Protein AF-A0A485P1A1-F1 (afdb_monomer_lite)

Secondary structure (DSSP, 8-state):
-EEE--TTHHHHHTTTHHHHHHHHHGGGEEPPPTT-SEEE---TTS--S-HHHHHHHHHTHHHHHHHHHHHHHHHHHHTT--SPPPP------

Radius of gyration: 15.0 Å; chains: 1; bounding box: 30×33×44 Å

Foldseek 3Di:
DDFAAAPQLVLLVVLVLVVLCCVLQPPQWDDHDPPTDTGGDDDPVDDDPDCVSVVVSSVCVVVSSNCSNVVSVVVCVVVVPPDDDDRDTCRDD

Organism: Lynx pardinus (NCBI:txid191816)

Structure (mmCIF, N/CA/C/O ba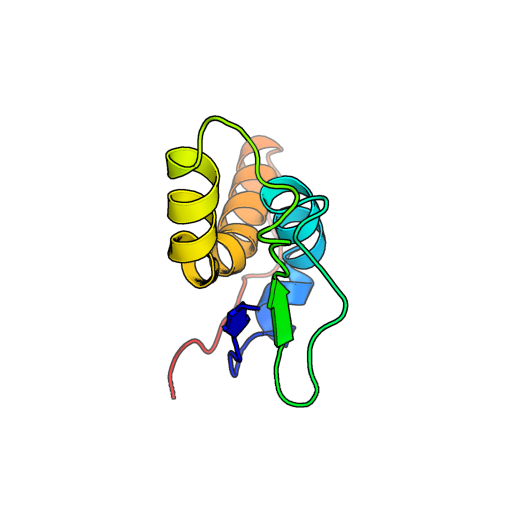ckbone):
data_AF-A0A485P1A1-F1
#
_entry.id   AF-A0A485P1A1-F1
#
loop_
_atom_site.group_PDB
_atom_site.id
_atom_site.type_symbol
_atom_site.label_atom_id
_atom_site.label_alt_id
_atom_site.label_comp_id
_atom_site.label_asym_id
_atom_site.label_entity_id
_atom_site.label_seq_id
_atom_site.pdbx_PDB_ins_code
_atom_site.Cartn_x
_atom_site.Cartn_y
_atom_site.Cartn_z
_atom_site.occupancy
_atom_site.B_iso_or_equiv
_atom_site.auth_seq_id
_atom_site.auth_comp_id
_atom_site.auth_asym_id
_atom_site.auth_atom_id
_atom_site.pdbx_PDB_model_num
ATOM 1 N N . MET A 1 1 ? 7.025 -6.408 -13.802 1.00 93.62 1 MET A N 1
ATOM 2 C CA . MET A 1 1 ? 5.892 -6.143 -12.884 1.00 93.62 1 MET A CA 1
ATOM 3 C C . MET A 1 1 ? 6.109 -6.931 -11.608 1.00 93.62 1 MET A C 1
ATOM 5 O O . MET A 1 1 ? 6.558 -8.067 -11.689 1.00 93.62 1 MET A O 1
ATOM 9 N N . VAL A 1 2 ? 5.798 -6.329 -10.464 1.00 96.31 2 VAL A N 1
ATOM 10 C CA . VAL A 1 2 ? 5.884 -6.951 -9.137 1.00 96.31 2 VAL A CA 1
ATOM 11 C C . VAL A 1 2 ? 4.504 -6.868 -8.494 1.00 96.31 2 VAL A C 1
ATOM 13 O O . VAL A 1 2 ? 3.944 -5.780 -8.411 1.00 96.31 2 VAL A O 1
ATOM 16 N N . SER A 1 3 ? 3.943 -7.991 -8.051 1.00 96.69 3 SER A N 1
ATOM 17 C CA . SER A 1 3 ? 2.608 -8.035 -7.440 1.00 96.69 3 SER A CA 1
ATOM 18 C C . SER A 1 3 ? 2.648 -8.806 -6.125 1.00 96.69 3 SER A C 1
ATOM 20 O O . SER A 1 3 ? 3.330 -9.826 -6.031 1.00 96.69 3 SER A O 1
ATOM 22 N N . ILE A 1 4 ? 1.899 -8.344 -5.120 1.00 95.69 4 ILE A N 1
ATOM 23 C CA . ILE A 1 4 ? 1.792 -9.003 -3.809 1.00 95.69 4 ILE A CA 1
ATOM 24 C C . ILE A 1 4 ? 0.334 -9.284 -3.457 1.00 95.69 4 ILE A C 1
ATOM 26 O O . ILE A 1 4 ? -0.568 -8.513 -3.799 1.00 95.69 4 ILE A O 1
ATOM 30 N N . SER A 1 5 ? 0.114 -10.411 -2.786 1.00 95.44 5 SER A N 1
ATOM 31 C CA . SER A 1 5 ? -1.166 -10.775 -2.193 1.00 95.44 5 SER A CA 1
ATOM 32 C C . SER A 1 5 ? -0.982 -10.972 -0.690 1.00 95.44 5 SER A C 1
ATOM 34 O O . SER A 1 5 ? -0.039 -11.640 -0.264 1.00 95.44 5 SER A O 1
ATOM 36 N N . LEU A 1 6 ? -1.850 -10.354 0.106 1.00 92.25 6 LEU A N 1
ATOM 37 C CA . LEU A 1 6 ? -1.845 -10.386 1.566 1.00 92.25 6 LEU A CA 1
ATOM 38 C C . LEU A 1 6 ? -3.267 -10.706 2.045 1.00 92.25 6 LEU A C 1
ATOM 40 O O . LEU A 1 6 ? -4.207 -9.995 1.697 1.00 92.25 6 LEU A O 1
ATOM 44 N N . LYS A 1 7 ? -3.434 -11.750 2.869 1.00 93.06 7 LYS A N 1
ATOM 45 C CA . LYS A 1 7 ? -4.755 -12.166 3.387 1.00 93.06 7 LYS A CA 1
ATOM 46 C C . LYS A 1 7 ? -5.485 -11.025 4.121 1.00 93.06 7 LYS A C 1
ATOM 48 O O . LYS A 1 7 ? -6.668 -10.803 3.902 1.00 93.06 7 LYS A O 1
ATOM 53 N N . PHE A 1 8 ? -4.745 -10.261 4.919 1.00 91.81 8 PHE A N 1
ATOM 54 C CA . PHE A 1 8 ? -5.209 -9.143 5.752 1.00 91.81 8 PHE A CA 1
ATOM 55 C C . PHE A 1 8 ? -5.156 -7.785 5.030 1.00 91.81 8 PHE A C 1
ATOM 57 O O . PHE A 1 8 ? -5.152 -6.734 5.666 1.00 91.81 8 PHE A O 1
ATOM 64 N N . TYR A 1 9 ? -5.093 -7.774 3.692 1.00 91.44 9 TYR A N 1
ATOM 65 C CA . TYR A 1 9 ? -5.008 -6.531 2.920 1.00 91.44 9 TYR A CA 1
ATOM 66 C C . TYR A 1 9 ? -6.129 -5.546 3.279 1.00 91.44 9 TYR A C 1
ATOM 68 O O . TYR A 1 9 ? -5.880 -4.398 3.625 1.00 91.44 9 TYR A O 1
ATOM 76 N N . LYS A 1 10 ? -7.377 -6.021 3.273 1.00 92.06 10 LYS A N 1
ATOM 77 C CA . LYS A 1 10 ? -8.548 -5.174 3.535 1.00 92.06 10 LYS A CA 1
ATOM 78 C C . LYS A 1 10 ? -8.528 -4.528 4.922 1.00 92.06 10 LYS A C 1
ATOM 80 O O . LYS A 1 10 ? -9.049 -3.433 5.075 1.00 92.06 10 LYS A O 1
ATOM 85 N N . GLU A 1 11 ? -7.919 -5.179 5.909 1.00 93.69 11 GLU A N 1
ATOM 86 C CA . GLU A 1 11 ? -7.824 -4.654 7.275 1.00 93.69 11 GLU A CA 1
ATOM 87 C C . GLU A 1 11 ? -6.871 -3.458 7.333 1.00 93.69 11 GLU A C 1
ATOM 89 O O . GLU A 1 11 ? -7.194 -2.432 7.922 1.00 93.69 11 GLU A O 1
ATOM 94 N N . LEU A 1 12 ? -5.731 -3.547 6.643 1.00 91.62 12 LEU A N 1
ATOM 95 C CA . LEU A 1 12 ? -4.770 -2.448 6.525 1.00 91.62 12 LEU A CA 1
ATOM 96 C C . LEU A 1 12 ? -5.298 -1.285 5.679 1.00 91.62 12 LEU A C 1
ATOM 98 O O . LEU A 1 12 ? -4.975 -0.129 5.956 1.00 91.62 12 LEU A O 1
ATOM 102 N N . GLN A 1 13 ? -6.138 -1.567 4.682 1.00 91.38 13 GLN A N 1
ATOM 103 C CA . GLN A 1 13 ? -6.752 -0.544 3.836 1.00 91.38 13 GLN A CA 1
ATOM 104 C C . GLN A 1 13 ? -7.576 0.472 4.651 1.00 91.38 13 GLN A C 1
ATOM 106 O O . GLN A 1 13 ? -7.516 1.667 4.375 1.00 91.38 13 GLN A O 1
ATOM 111 N N . ILE A 1 14 ? -8.255 0.026 5.717 1.00 90.44 14 ILE A N 1
ATOM 112 C CA . ILE A 1 14 ? -9.038 0.879 6.639 1.00 90.44 14 ILE A CA 1
ATOM 113 C C . ILE A 1 14 ? -8.149 1.921 7.353 1.00 90.44 14 ILE A C 1
ATOM 115 O O . ILE A 1 14 ? -8.606 2.996 7.763 1.00 90.44 14 ILE A O 1
ATOM 119 N N . PHE A 1 15 ? -6.852 1.635 7.476 1.00 91.56 15 PHE A N 1
ATOM 120 C CA . PHE A 1 15 ? -5.876 2.511 8.117 1.00 91.56 15 PHE A CA 1
ATOM 121 C C . PHE A 1 15 ? -5.101 3.400 7.135 1.00 91.56 15 PHE A C 1
ATOM 123 O O . PHE A 1 15 ? -4.071 3.951 7.501 1.00 91.56 15 PHE A O 1
ATOM 130 N N . GLY A 1 16 ? -5.599 3.585 5.910 1.00 90.81 16 GLY A N 1
ATOM 131 C CA . GLY A 1 16 ? -5.019 4.528 4.949 1.00 90.81 16 GLY A CA 1
ATOM 132 C C . GLY A 1 16 ? -3.829 3.968 4.163 1.00 90.81 16 GLY A C 1
ATOM 133 O O . GLY A 1 16 ? -2.896 4.685 3.793 1.00 90.81 16 GLY A O 1
ATOM 134 N N . ALA A 1 17 ? -3.807 2.647 3.957 1.00 92.12 17 ALA A N 1
ATOM 135 C CA . ALA A 1 17 ? -2.711 2.001 3.243 1.00 92.12 17 ALA A CA 1
ATOM 136 C C . ALA A 1 17 ? -2.626 2.421 1.771 1.00 92.12 17 ALA A C 1
ATOM 138 O O . ALA A 1 17 ? -1.524 2.546 1.240 1.00 92.12 17 ALA A O 1
ATOM 139 N N . ASP A 1 18 ? -3.758 2.681 1.119 1.00 91.69 18 ASP A N 1
ATOM 140 C CA . ASP A 1 18 ? -3.777 3.064 -0.293 1.00 91.69 18 ASP A CA 1
ATOM 141 C C . ASP A 1 18 ? -3.167 4.457 -0.510 1.00 91.69 18 ASP A C 1
ATOM 143 O O . ASP A 1 18 ? -2.419 4.659 -1.470 1.00 91.69 18 ASP A O 1
ATOM 147 N N . GLU A 1 19 ? -3.434 5.415 0.383 1.00 93.69 19 GLU A N 1
ATOM 148 C CA . GLU A 1 19 ? -2.827 6.749 0.355 1.00 93.69 19 GLU A CA 1
ATOM 149 C C . GLU A 1 19 ? -1.311 6.668 0.545 1.00 93.69 19 GLU A C 1
ATOM 151 O O . GLU A 1 19 ? -0.552 7.290 -0.205 1.00 93.69 19 GLU A O 1
ATOM 156 N N . LEU A 1 20 ? -0.859 5.851 1.500 1.00 94.75 20 LEU A N 1
ATOM 157 C CA . LEU A 1 20 ? 0.562 5.644 1.749 1.00 94.75 20 LEU A CA 1
ATOM 158 C C . LEU A 1 20 ? 1.256 5.001 0.544 1.00 94.75 20 LEU A C 1
ATOM 160 O O . LEU A 1 20 ? 2.317 5.468 0.128 1.00 94.75 20 LEU A O 1
ATOM 164 N N . LEU A 1 21 ? 0.658 3.971 -0.066 1.00 95.44 21 LEU A N 1
ATOM 165 C CA . LEU A 1 21 ? 1.209 3.345 -1.269 1.00 95.44 21 LEU A CA 1
ATOM 166 C C . LEU A 1 21 ? 1.310 4.337 -2.432 1.00 95.44 21 LEU A C 1
ATOM 168 O O . LEU A 1 21 ? 2.336 4.365 -3.113 1.00 95.44 21 LEU A O 1
ATOM 172 N N . LYS A 1 22 ? 0.284 5.168 -2.652 1.00 95.81 22 LYS A N 1
ATOM 173 C CA . LYS A 1 22 ? 0.317 6.217 -3.684 1.00 95.81 22 LYS A CA 1
ATOM 174 C C . LYS A 1 22 ? 1.451 7.208 -3.433 1.00 95.81 22 LYS A C 1
ATOM 176 O O . LYS A 1 22 ? 2.161 7.555 -4.371 1.00 95.81 22 LYS A O 1
ATOM 181 N N . ARG A 1 23 ? 1.663 7.615 -2.177 1.00 95.62 23 ARG A N 1
ATOM 182 C CA . ARG A 1 23 ? 2.745 8.530 -1.786 1.00 95.62 23 ARG A CA 1
ATOM 183 C C . ARG A 1 23 ? 4.136 7.924 -1.999 1.00 95.62 23 ARG A C 1
ATOM 185 O O . ARG A 1 23 ? 5.034 8.628 -2.441 1.00 95.62 23 ARG A O 1
ATOM 192 N N . VAL A 1 24 ? 4.317 6.640 -1.686 1.00 95.31 24 VAL A N 1
ATOM 193 C CA . VAL A 1 24 ? 5.625 5.964 -1.763 1.00 95.31 24 VAL A CA 1
ATOM 194 C C . VAL A 1 24 ? 5.988 5.546 -3.189 1.00 95.31 24 VAL A C 1
ATOM 196 O O . VAL A 1 24 ? 7.126 5.729 -3.610 1.00 95.31 24 VAL A O 1
ATOM 199 N N . TYR A 1 25 ? 5.045 4.958 -3.928 1.00 96.31 25 TYR A N 1
ATOM 200 C CA . TYR A 1 25 ? 5.323 4.346 -5.232 1.00 96.31 25 TYR A CA 1
ATOM 201 C C . TYR A 1 25 ? 4.922 5.222 -6.416 1.00 96.31 25 TYR A C 1
ATOM 203 O O . TYR A 1 25 ? 5.411 4.989 -7.520 1.00 96.31 25 TYR A O 1
ATOM 211 N N . GLY A 1 26 ? 4.062 6.223 -6.208 1.00 94.56 26 GLY A N 1
ATOM 212 C CA . GLY A 1 26 ? 3.695 7.205 -7.224 1.00 94.56 26 GLY A CA 1
ATOM 213 C C . GLY A 1 26 ? 3.287 6.563 -8.549 1.00 94.56 26 GLY A C 1
ATOM 214 O O . GLY A 1 26 ? 2.386 5.727 -8.599 1.00 94.56 26 GLY A O 1
ATOM 215 N N . SER A 1 27 ? 3.993 6.932 -9.618 1.00 94.69 27 SER A N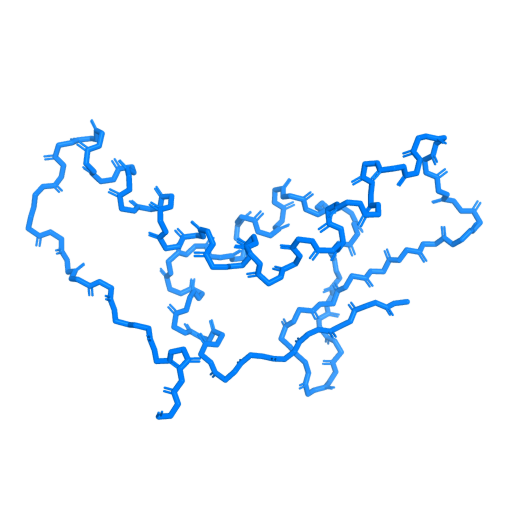 1
ATOM 216 C CA . SER A 1 27 ? 3.757 6.450 -10.984 1.00 94.69 27 SER A CA 1
ATOM 217 C C . SER A 1 27 ? 4.032 4.958 -11.191 1.00 94.69 27 SER A C 1
ATOM 219 O O . SER A 1 27 ? 3.558 4.391 -12.173 1.00 94.69 27 SER A O 1
ATOM 221 N N . PHE A 1 28 ? 4.771 4.303 -10.289 1.00 96.25 28 PHE A N 1
ATOM 222 C CA . PHE A 1 28 ? 5.010 2.863 -10.370 1.00 96.25 28 PHE A CA 1
ATOM 223 C C . PHE A 1 28 ? 3.804 2.049 -9.891 1.00 96.25 28 PHE A C 1
ATOM 225 O O . PHE A 1 28 ? 3.693 0.877 -10.248 1.00 96.25 28 PHE A O 1
ATOM 232 N N . LEU A 1 29 ? 2.906 2.634 -9.090 1.00 97.25 29 LEU A N 1
ATOM 233 C CA . LEU A 1 29 ? 1.700 1.965 -8.610 1.00 97.25 29 LEU A CA 1
ATOM 234 C C . LEU A 1 29 ? 0.644 1.911 -9.717 1.00 97.25 29 LEU A C 1
ATOM 236 O O . LEU A 1 29 ? 0.234 2.937 -10.252 1.00 97.25 29 LEU A O 1
ATOM 240 N N . VAL A 1 30 ? 0.168 0.708 -10.034 1.00 97.31 30 VAL A N 1
ATOM 241 C CA . VAL A 1 30 ? -0.852 0.482 -11.069 1.00 97.31 30 VAL A CA 1
ATOM 242 C C . VAL A 1 30 ? -2.031 -0.309 -10.518 1.00 97.31 30 VAL A C 1
ATOM 244 O O . VAL A 1 30 ? -1.976 -0.850 -9.410 1.00 97.31 30 VAL A O 1
ATOM 247 N N . ASN A 1 31 ? -3.096 -0.417 -11.317 1.00 96.25 31 ASN A N 1
ATOM 248 C CA . ASN A 1 31 ? -4.225 -1.278 -10.985 1.00 96.25 31 ASN A CA 1
ATOM 249 C C . ASN A 1 31 ? -3.741 -2.707 -10.674 1.00 96.25 31 ASN A C 1
ATOM 251 O O . ASN A 1 31 ? -2.949 -3.265 -11.446 1.00 96.25 31 ASN A O 1
ATOM 255 N N . PRO A 1 32 ? -4.197 -3.312 -9.562 1.00 95.19 32 PRO A N 1
ATOM 256 C CA . PRO A 1 32 ? -3.756 -4.640 -9.171 1.00 95.19 32 PRO A CA 1
ATOM 257 C C . PRO A 1 32 ? -4.062 -5.685 -10.242 1.00 95.19 32 PRO A C 1
ATOM 259 O O . PRO A 1 32 ? -5.155 -5.729 -10.810 1.00 95.19 32 PRO A O 1
ATOM 262 N N . LYS A 1 33 ? -3.104 -6.583 -10.484 1.00 93.06 33 LYS A N 1
ATOM 263 C CA . LYS A 1 33 ? -3.345 -7.782 -11.288 1.00 93.06 33 LYS A CA 1
ATOM 264 C C . LYS A 1 33 ? -4.393 -8.665 -10.601 1.00 93.06 33 LYS A C 1
ATOM 266 O O . LYS A 1 33 ? -4.411 -8.774 -9.377 1.00 93.06 33 LYS A O 1
ATOM 271 N N . SER A 1 34 ? -5.219 -9.358 -11.389 1.00 93.56 34 SER A N 1
ATOM 272 C CA . SER A 1 34 ? -6.191 -10.330 -10.868 1.00 93.56 34 SER A CA 1
ATOM 273 C C . SER A 1 34 ? -5.546 -11.286 -9.855 1.00 93.56 34 SER A C 1
ATOM 275 O O . SER A 1 34 ? -4.484 -11.848 -10.133 1.00 93.56 34 SER A O 1
ATOM 277 N N . ARG A 1 35 ? -6.211 -11.474 -8.705 1.00 92.69 35 ARG A N 1
ATOM 278 C CA . ARG A 1 35 ? -5.776 -12.270 -7.536 1.00 92.69 35 ARG A CA 1
ATOM 279 C C . ARG A 1 35 ? -4.663 -11.660 -6.671 1.00 92.69 35 ARG A C 1
ATOM 281 O O . ARG A 1 35 ? -4.294 -12.262 -5.667 1.00 92.69 35 ARG A O 1
ATOM 288 N N . TYR A 1 36 ? -4.174 -10.467 -6.996 1.00 96.50 36 TYR A N 1
ATOM 289 C CA . TYR A 1 36 ? -3.235 -9.709 -6.166 1.00 96.50 36 TYR A CA 1
ATOM 290 C C . TYR A 1 36 ? -3.907 -8.464 -5.595 1.00 96.50 36 TYR A C 1
ATOM 292 O O . TYR A 1 36 ? -4.936 -8.016 -6.097 1.00 96.50 36 TYR A O 1
ATOM 300 N N . ASN A 1 37 ? -3.324 -7.907 -4.537 1.00 94.94 37 ASN A N 1
ATOM 301 C CA . ASN A 1 37 ? -3.869 -6.719 -3.891 1.00 94.94 37 ASN A CA 1
ATOM 302 C C . ASN A 1 37 ? -3.148 -5.435 -4.308 1.00 94.94 37 ASN A C 1
A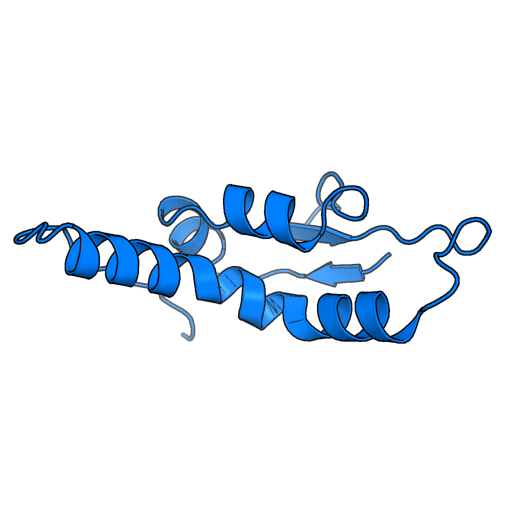TOM 304 O O . ASN A 1 37 ? -3.785 -4.400 -4.440 1.00 94.94 37 ASN A O 1
ATOM 308 N N . VAL A 1 38 ? -1.838 -5.509 -4.562 1.00 96.06 38 VAL A N 1
ATOM 309 C CA . VAL A 1 38 ? -1.014 -4.376 -5.017 1.00 96.06 38 VAL A CA 1
ATOM 310 C C . VAL A 1 38 ? -0.174 -4.825 -6.200 1.00 96.06 38 VAL A C 1
ATOM 312 O O . VAL A 1 38 ? 0.270 -5.977 -6.256 1.00 96.06 38 VAL A O 1
ATOM 315 N N . SER A 1 39 ? 0.040 -3.939 -7.169 1.00 97.19 39 SER A N 1
ATOM 316 C CA . SER A 1 39 ? 0.931 -4.190 -8.302 1.00 97.19 39 SER A CA 1
ATOM 317 C C . SER A 1 39 ? 1.758 -2.953 -8.633 1.00 97.19 39 SER A C 1
ATOM 319 O O . SER A 1 39 ? 1.227 -1.850 -8.720 1.00 97.19 39 SER A O 1
ATOM 321 N N . LEU A 1 40 ? 3.059 -3.168 -8.825 1.00 97.31 40 LEU A N 1
ATOM 322 C CA . LEU A 1 40 ? 4.015 -2.176 -9.297 1.00 97.31 40 LEU A CA 1
ATOM 323 C C . LEU A 1 40 ? 4.473 -2.511 -10.719 1.00 97.31 40 LEU A C 1
ATOM 325 O O . LEU A 1 40 ? 4.827 -3.662 -11.025 1.00 97.31 40 LEU A O 1
ATOM 329 N N . LEU A 1 41 ? 4.508 -1.504 -11.586 1.00 96.94 41 LEU A N 1
ATOM 330 C CA . LEU A 1 41 ? 4.982 -1.609 -12.959 1.00 96.94 41 LEU A CA 1
ATOM 331 C C . LEU A 1 41 ? 6.212 -0.722 -13.164 1.00 96.94 41 LEU A C 1
ATOM 333 O O . LEU A 1 41 ? 6.165 0.483 -12.954 1.00 96.94 41 LEU A O 1
ATOM 337 N N . TYR A 1 42 ? 7.298 -1.339 -13.623 1.00 96.06 42 TYR A N 1
ATOM 338 C CA . TYR A 1 42 ? 8.541 -0.662 -13.981 1.00 96.06 42 TYR A CA 1
ATOM 339 C C . TYR A 1 42 ? 8.756 -0.820 -15.485 1.00 96.06 42 TYR A C 1
ATOM 341 O O . TYR A 1 42 ? 8.824 -1.953 -15.971 1.00 96.06 42 TYR A O 1
ATOM 349 N N . ASN A 1 43 ? 8.833 0.298 -16.210 1.00 95.31 43 ASN A N 1
ATOM 350 C CA . ASN A 1 43 ? 9.183 0.309 -17.628 1.00 95.31 43 ASN A CA 1
ATOM 351 C C . ASN A 1 43 ? 10.711 0.266 -17.766 1.00 95.31 43 ASN A C 1
ATOM 353 O O . ASN A 1 43 ? 11.380 1.215 -17.374 1.00 95.31 43 ASN A O 1
ATOM 357 N N . LEU A 1 44 ? 11.260 -0.816 -18.323 1.00 94.50 44 LEU A N 1
ATOM 358 C CA . LEU A 1 44 ? 12.711 -1.001 -18.456 1.00 94.50 44 LEU A CA 1
ATOM 359 C C . LEU A 1 44 ? 13.360 -0.039 -19.461 1.00 94.50 44 LEU A C 1
ATOM 361 O O . LEU A 1 44 ? 14.558 0.209 -19.366 1.00 94.50 44 LEU A O 1
ATOM 365 N N . GLU A 1 45 ? 12.575 0.515 -20.384 1.00 95.44 45 GLU A N 1
ATOM 366 C CA . GLU A 1 45 ? 13.023 1.513 -21.363 1.00 95.44 45 GLU A CA 1
ATOM 367 C C . GLU A 1 45 ? 13.018 2.935 -20.786 1.00 95.44 45 GLU A C 1
ATOM 369 O O . GLU A 1 45 ? 13.626 3.838 -21.351 1.00 95.44 45 GLU A O 1
ATOM 374 N N . ASN A 1 46 ? 12.338 3.143 -19.654 1.00 92.94 46 ASN A N 1
ATOM 375 C CA . ASN A 1 46 ? 12.181 4.445 -19.015 1.00 92.94 46 ASN A CA 1
ATOM 376 C C . ASN A 1 46 ? 12.339 4.314 -17.495 1.00 92.94 46 ASN A C 1
ATOM 378 O O . ASN A 1 46 ? 11.366 4.369 -16.736 1.00 92.94 46 ASN A O 1
ATOM 382 N N . LEU A 1 47 ? 13.579 4.087 -17.061 1.00 91.12 47 LEU A N 1
ATOM 383 C CA . LEU A 1 47 ? 13.955 4.036 -15.650 1.00 91.12 47 LEU A CA 1
ATOM 384 C C . LEU A 1 47 ? 14.685 5.321 -15.240 1.00 91.12 47 LEU A C 1
ATOM 386 O O . LEU A 1 47 ? 15.419 5.887 -16.051 1.00 91.12 47 LEU A O 1
ATOM 390 N N . PRO A 1 48 ? 14.549 5.754 -13.975 1.00 90.75 48 PRO A N 1
ATOM 391 C CA . PRO A 1 48 ? 15.389 6.812 -13.434 1.00 90.75 48 PRO A CA 1
ATOM 392 C C . PRO A 1 48 ? 16.868 6.400 -13.451 1.00 90.75 48 PRO A C 1
ATOM 394 O O . PRO A 1 48 ? 17.203 5.214 -13.377 1.00 90.75 48 PRO A O 1
ATOM 397 N N . GLU A 1 49 ? 17.751 7.396 -13.500 1.00 90.38 49 GLU A N 1
ATOM 398 C CA . GLU A 1 49 ? 19.204 7.196 -13.518 1.00 90.38 49 GLU A CA 1
ATOM 399 C C . GLU A 1 49 ? 19.692 6.469 -12.251 1.00 90.38 49 GLU A C 1
ATOM 401 O O . GLU A 1 49 ? 20.417 5.476 -12.331 1.00 90.38 49 GLU A O 1
ATOM 406 N N . SER A 1 50 ? 19.205 6.891 -11.076 1.00 90.19 50 SER A N 1
ATOM 407 C CA . SER A 1 50 ? 19.463 6.215 -9.799 1.00 90.19 50 SER A CA 1
ATOM 408 C C . SER A 1 50 ? 18.459 5.086 -9.548 1.00 90.19 50 SER A C 1
ATOM 410 O O . SER A 1 50 ? 17.337 5.301 -9.078 1.00 90.19 50 SER A O 1
ATOM 412 N N . LYS A 1 51 ? 18.883 3.853 -9.841 1.00 93.75 51 LYS A N 1
ATOM 413 C CA . LYS A 1 51 ? 18.057 2.642 -9.698 1.00 93.75 51 LYS A CA 1
ATOM 414 C C . LYS A 1 51 ? 17.966 2.130 -8.260 1.00 93.75 51 LYS A C 1
ATOM 416 O O . LYS A 1 51 ? 16.976 1.494 -7.908 1.00 93.75 51 LYS A O 1
ATOM 421 N N . ASP A 1 52 ? 18.956 2.425 -7.423 1.00 95.06 52 ASP A N 1
ATOM 422 C CA . ASP A 1 52 ? 19.028 1.894 -6.056 1.00 95.06 52 ASP A CA 1
ATOM 423 C C . ASP A 1 52 ? 17.801 2.283 -5.229 1.00 95.06 52 ASP A C 1
ATOM 425 O O . ASP A 1 52 ? 17.239 1.457 -4.511 1.00 95.06 52 ASP A O 1
ATOM 429 N N . SER A 1 53 ? 17.323 3.519 -5.402 1.00 91.88 53 SER A N 1
ATOM 430 C CA . SER A 1 53 ? 16.136 4.028 -4.713 1.00 91.88 53 SER A CA 1
ATOM 431 C C . SER A 1 53 ? 14.873 3.225 -5.050 1.00 91.88 53 SER A C 1
ATOM 433 O O . SER A 1 53 ? 14.158 2.783 -4.149 1.00 91.88 53 SER A O 1
ATOM 435 N N . ILE A 1 54 ? 14.611 2.978 -6.338 1.00 93.81 54 ILE A N 1
ATOM 436 C CA . ILE A 1 54 ? 13.414 2.255 -6.782 1.00 93.81 54 ILE A CA 1
ATOM 437 C C . ILE A 1 54 ? 13.486 0.766 -6.448 1.00 93.81 54 ILE A C 1
ATOM 439 O O . ILE A 1 54 ? 12.463 0.178 -6.104 1.00 93.81 54 ILE A O 1
ATOM 443 N N . VAL A 1 55 ? 14.681 0.167 -6.496 1.00 95.81 55 VAL A N 1
ATOM 444 C CA . VAL A 1 55 ? 14.907 -1.233 -6.110 1.00 95.81 55 VAL A CA 1
ATOM 445 C C . VAL A 1 55 ? 14.673 -1.403 -4.613 1.00 95.81 55 VAL A C 1
ATOM 447 O O . VAL A 1 55 ? 13.948 -2.311 -4.201 1.00 95.81 55 VAL A O 1
ATOM 450 N N . TYR A 1 56 ? 15.222 -0.497 -3.803 1.00 95.88 56 TYR A N 1
ATOM 451 C CA . TYR A 1 56 ? 15.015 -0.495 -2.362 1.00 95.88 56 TYR A CA 1
ATOM 452 C C . TYR A 1 56 ? 13.530 -0.347 -2.011 1.00 95.88 56 TYR A C 1
ATOM 454 O O . TYR A 1 56 ? 12.988 -1.167 -1.269 1.00 95.88 56 TYR A O 1
ATOM 462 N N . GLN A 1 57 ? 12.835 0.635 -2.598 1.00 94.81 57 GLN A N 1
ATOM 463 C CA . GLN A 1 57 ? 11.404 0.820 -2.345 1.00 94.81 57 GLN A CA 1
ATOM 464 C C . GLN A 1 57 ? 10.576 -0.388 -2.803 1.00 94.81 57 GLN A C 1
ATOM 466 O O . GLN A 1 57 ? 9.695 -0.825 -2.065 1.00 94.81 57 GLN A O 1
ATOM 471 N N . ALA A 1 58 ? 10.883 -0.992 -3.958 1.00 95.56 58 ALA A N 1
ATOM 472 C CA . ALA A 1 58 ? 10.209 -2.208 -4.419 1.00 95.56 58 ALA A CA 1
ATOM 473 C C . ALA A 1 58 ? 10.349 -3.368 -3.416 1.00 95.56 58 ALA A C 1
ATOM 475 O O . ALA A 1 58 ? 9.377 -4.078 -3.151 1.00 95.56 58 ALA A O 1
ATOM 476 N N . GLY A 1 59 ? 11.534 -3.541 -2.819 1.00 96.56 59 GLY A N 1
ATOM 477 C CA . GLY A 1 59 ? 11.779 -4.542 -1.774 1.00 96.56 59 GLY A CA 1
ATOM 478 C C . GLY A 1 59 ? 11.005 -4.276 -0.477 1.00 96.56 59 GLY A C 1
ATOM 479 O O . GLY A 1 59 ? 10.651 -5.207 0.247 1.00 96.56 59 GLY A O 1
ATOM 480 N N . MET A 1 60 ? 10.666 -3.014 -0.211 1.00 96.88 60 MET A N 1
ATOM 481 C CA . MET A 1 60 ? 9.944 -2.580 0.985 1.00 96.88 60 MET A CA 1
ATOM 482 C C . MET A 1 60 ? 8.415 -2.677 0.862 1.00 96.88 60 MET A C 1
ATOM 484 O O . MET A 1 60 ? 7.713 -2.305 1.801 1.00 96.88 60 MET A O 1
ATOM 488 N N . LEU A 1 61 ? 7.875 -3.234 -0.231 1.00 95.25 61 LEU A N 1
ATOM 489 C CA . LEU A 1 61 ? 6.433 -3.318 -0.515 1.00 95.25 61 LEU A CA 1
ATOM 490 C C . LEU A 1 61 ? 5.580 -3.779 0.671 1.00 95.25 61 LEU A C 1
ATOM 492 O O . LEU A 1 61 ? 4.660 -3.073 1.084 1.00 95.25 61 LEU A O 1
ATOM 496 N N . LYS A 1 62 ? 5.908 -4.937 1.256 1.00 94.56 62 LYS A N 1
ATOM 497 C CA . LYS A 1 62 ? 5.170 -5.474 2.406 1.00 94.56 62 LYS A CA 1
ATOM 498 C C . LYS A 1 62 ? 5.277 -4.550 3.621 1.00 94.56 62 LYS A C 1
ATOM 500 O O . LYS A 1 62 ? 4.261 -4.263 4.243 1.00 94.56 62 LYS A O 1
ATOM 505 N N . ARG A 1 63 ? 6.486 -4.077 3.953 1.00 96.56 63 ARG A N 1
ATOM 506 C CA . ARG A 1 63 ? 6.721 -3.175 5.094 1.00 96.56 63 ARG A CA 1
ATOM 507 C C . ARG A 1 63 ? 5.912 -1.898 4.937 1.00 96.56 63 ARG A C 1
ATOM 509 O O . ARG A 1 63 ? 5.216 -1.513 5.866 1.00 96.56 63 ARG A O 1
ATOM 516 N N . ASN A 1 64 ? 6.010 -1.253 3.77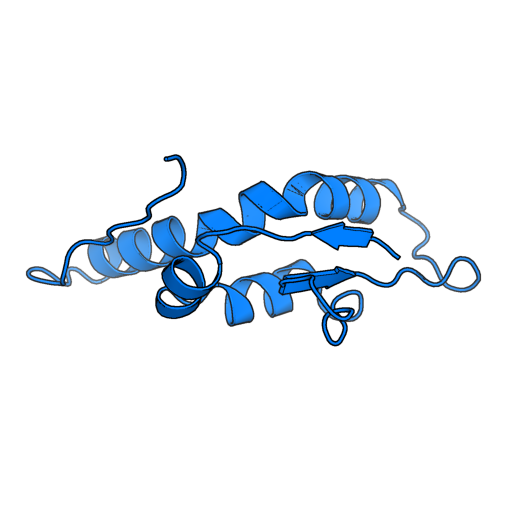9 1.00 95.19 64 ASN A N 1
ATOM 517 C CA . ASN A 1 64 ? 5.335 0.010 3.505 1.00 95.19 64 ASN A CA 1
ATOM 518 C C . ASN A 1 64 ? 3.818 -0.160 3.600 1.00 95.19 64 ASN A C 1
ATOM 520 O O . ASN A 1 64 ? 3.163 0.665 4.219 1.00 95.19 64 ASN A O 1
ATOM 524 N N . TYR A 1 65 ? 3.269 -1.276 3.118 1.00 92.06 65 TYR A N 1
ATOM 525 C CA . TYR A 1 65 ? 1.845 -1.546 3.285 1.00 92.06 65 TYR A CA 1
ATOM 526 C C . TYR A 1 65 ? 1.412 -1.685 4.757 1.00 92.06 65 TYR A C 1
ATOM 528 O O . TYR A 1 65 ? 0.368 -1.172 5.136 1.00 92.06 65 TYR A O 1
ATOM 536 N N . PHE A 1 66 ? 2.223 -2.326 5.604 1.00 93.94 66 PHE A N 1
ATOM 537 C CA . PHE A 1 66 ? 1.970 -2.396 7.052 1.00 93.94 66 PHE A CA 1
ATOM 538 C C . PHE A 1 6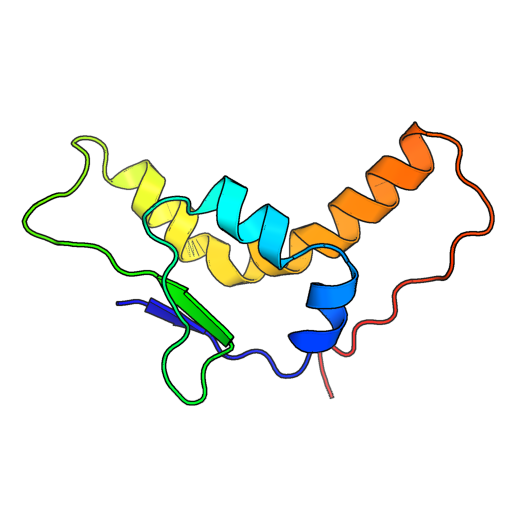6 ? 2.135 -1.057 7.770 1.00 93.94 66 PHE A C 1
ATOM 540 O O . PHE A 1 66 ? 1.491 -0.835 8.793 1.00 93.94 66 PHE A O 1
ATOM 547 N N . ALA A 1 67 ? 3.019 -0.190 7.270 1.00 95.00 67 ALA A N 1
ATOM 548 C CA . ALA A 1 67 ? 3.360 1.068 7.922 1.00 95.00 67 ALA A CA 1
ATOM 549 C C . ALA A 1 67 ? 2.148 1.997 8.086 1.00 95.00 67 ALA A C 1
ATOM 551 O O . ALA A 1 67 ? 2.141 2.792 9.017 1.00 95.00 67 ALA A O 1
ATOM 552 N N . SER A 1 68 ? 1.110 1.859 7.255 1.00 92.50 68 SER A N 1
ATOM 553 C CA . SER A 1 68 ? -0.093 2.699 7.307 1.00 92.50 68 SER A CA 1
ATOM 554 C C . SER A 1 68 ? -0.801 2.663 8.658 1.00 92.50 68 SER A C 1
ATOM 556 O O . SER A 1 68 ? -1.150 3.708 9.201 1.00 92.50 68 SER A O 1
ATOM 558 N N . ALA A 1 69 ? -0.938 1.474 9.250 1.00 94.50 69 ALA A N 1
ATOM 559 C CA . ALA A 1 69 ? -1.519 1.329 10.576 1.00 94.50 69 ALA A CA 1
ATOM 560 C C . ALA A 1 69 ? -0.665 2.025 11.641 1.00 94.50 69 ALA A C 1
ATOM 562 O O . ALA A 1 69 ? -1.207 2.644 12.543 1.00 94.50 69 ALA A O 1
ATOM 563 N N . PHE A 1 70 ? 0.661 1.991 11.531 1.00 95.50 70 PHE A N 1
ATOM 564 C CA . PHE A 1 70 ? 1.525 2.673 12.495 1.00 95.50 70 PHE A CA 1
ATOM 565 C C . PHE A 1 70 ? 1.470 4.191 12.328 1.00 95.50 70 PHE A C 1
ATOM 567 O O . PHE A 1 70 ? 1.255 4.896 13.308 1.00 95.50 70 PHE A O 1
ATOM 574 N N . GLU A 1 71 ? 1.598 4.693 11.097 1.00 94.88 71 GLU A N 1
ATOM 575 C CA . GLU A 1 71 ? 1.544 6.131 10.814 1.00 94.88 71 GLU A CA 1
ATOM 576 C C . GLU A 1 71 ? 0.232 6.757 11.296 1.00 94.88 71 GLU A C 1
ATOM 578 O O . GLU A 1 71 ? 0.256 7.803 11.939 1.00 94.88 71 GLU A O 1
ATOM 583 N N . LYS A 1 72 ? -0.905 6.085 11.074 1.00 93.75 72 LYS A N 1
ATOM 584 C CA . LYS A 1 72 ? -2.212 6.582 11.519 1.00 93.75 72 LYS A CA 1
ATOM 585 C C . LYS A 1 72 ? -2.317 6.707 13.042 1.00 93.75 72 LYS A C 1
ATOM 587 O O . LYS A 1 72 ? -2.856 7.692 13.537 1.00 93.75 72 LYS A O 1
ATOM 592 N N . TYR A 1 73 ? -1.797 5.738 13.793 1.00 95.69 73 TYR A N 1
ATOM 593 C CA . TYR A 1 73 ? -1.858 5.781 15.259 1.00 95.69 73 TYR A CA 1
ATOM 594 C C . TYR A 1 73 ? -0.802 6.709 15.861 1.00 95.69 73 TYR A C 1
ATOM 596 O O . TYR A 1 73 ? -1.055 7.306 16.904 1.00 95.69 73 TYR A O 1
ATOM 604 N N . PHE A 1 74 ? 0.345 6.885 15.201 1.00 96.38 74 PHE A N 1
ATOM 605 C CA . PHE A 1 74 ? 1.295 7.935 15.568 1.00 96.38 74 PHE A CA 1
ATOM 606 C C . PHE A 1 74 ? 0.683 9.320 15.372 1.00 96.38 74 PHE A C 1
ATOM 608 O O . PHE A 1 74 ? 0.786 10.142 16.273 1.00 96.38 74 PHE A O 1
ATOM 615 N N . GLN A 1 75 ? -0.047 9.540 14.277 1.00 95.25 75 GLN A N 1
ATOM 616 C CA . GLN A 1 75 ? -0.780 10.785 14.066 1.00 95.25 75 GLN A CA 1
ATOM 617 C C . GLN A 1 75 ? -1.844 11.021 15.151 1.00 95.25 75 GLN A C 1
ATOM 619 O O . GLN A 1 75 ? -1.940 12.123 15.679 1.00 95.25 75 GLN A O 1
ATOM 624 N N . PHE A 1 76 ? -2.618 9.999 15.539 1.00 95.94 76 PHE A N 1
ATOM 625 C CA . PHE A 1 76 ? -3.568 10.136 16.652 1.00 95.94 76 PHE A CA 1
ATOM 626 C C . PHE A 1 76 ? -2.882 10.545 17.957 1.00 95.94 76 PHE A C 1
ATOM 628 O O . PHE A 1 76 ? -3.380 11.420 18.662 1.00 95.94 76 PHE A O 1
ATOM 635 N N . GLN A 1 77 ? -1.728 9.949 18.259 1.00 96.50 77 GLN A N 1
ATOM 636 C CA . GLN A 1 77 ? -0.964 10.277 19.458 1.00 96.50 77 GLN A CA 1
ATOM 637 C C . GLN A 1 77 ? -0.377 11.696 19.404 1.00 96.50 77 GLN A C 1
ATOM 639 O O . GLN A 1 77 ? -0.430 12.402 20.408 1.00 96.50 77 GLN A O 1
ATOM 644 N N . GLU A 1 78 ? 0.138 12.123 18.251 1.00 97.50 78 GLU A N 1
ATOM 645 C CA . GLU A 1 78 ? 0.673 13.472 18.028 1.00 97.50 78 GLU A CA 1
ATOM 646 C C . GLU A 1 78 ? -0.416 14.551 18.145 1.00 97.50 78 GLU A C 1
ATOM 648 O O . GLU A 1 78 ? -0.195 15.600 18.744 1.00 97.50 78 GLU A O 1
ATOM 653 N N . GLU A 1 79 ? -1.620 14.270 17.641 1.00 97.31 79 GLU A N 1
ATOM 654 C CA . GLU A 1 79 ? -2.779 15.169 17.712 1.00 97.31 79 GLU A CA 1
ATOM 655 C C . GLU A 1 79 ? -3.492 15.143 19.079 1.00 97.31 79 GLU A C 1
ATOM 657 O O . GLU A 1 79 ? -4.458 15.881 19.279 1.00 97.31 79 GLU A O 1
ATOM 662 N N . GLY A 1 80 ? -3.059 14.291 20.017 1.00 96.44 80 GLY A N 1
ATOM 663 C CA . GLY A 1 80 ? -3.711 14.120 21.319 1.00 96.44 80 GLY A CA 1
ATOM 664 C C . GLY A 1 80 ? -5.111 13.498 21.234 1.00 96.44 80 GLY A C 1
ATOM 665 O O . GLY A 1 80 ? -5.940 13.711 22.119 1.00 96.44 80 GLY A O 1
ATOM 666 N N . LYS A 1 81 ? -5.407 12.750 20.164 1.00 95.00 81 LYS A N 1
ATOM 667 C CA . LYS A 1 81 ? -6.683 12.048 19.980 1.00 95.00 81 LYS A CA 1
ATOM 668 C C . LYS A 1 81 ? -6.709 10.772 20.811 1.00 95.00 81 LYS A C 1
ATOM 670 O O . LYS A 1 81 ? -6.146 9.743 20.438 1.00 95.00 81 LYS A O 1
ATOM 675 N N . GLU A 1 82 ? -7.393 10.847 21.943 1.00 93.69 82 GLU A N 1
ATOM 676 C CA . GLU A 1 82 ? -7.633 9.714 22.832 1.00 93.69 82 GLU A CA 1
ATOM 677 C C . GLU A 1 82 ? -8.975 9.027 22.527 1.00 93.69 82 GLU A C 1
ATOM 679 O O . GLU A 1 82 ? -9.897 9.629 21.983 1.00 93.69 82 GLU A O 1
ATOM 684 N N . GLY A 1 83 ? -9.103 7.748 22.896 1.00 91.81 83 GLY A N 1
ATOM 685 C CA . GLY A 1 83 ? -10.363 6.998 22.769 1.00 91.81 83 GLY A CA 1
ATOM 686 C C . GLY A 1 83 ? -10.655 6.414 21.381 1.00 91.81 83 GLY A C 1
ATOM 687 O O . GLY A 1 83 ? -11.700 5.794 21.197 1.00 91.81 83 GLY A O 1
ATOM 688 N N . GLU A 1 84 ? -9.736 6.555 20.424 1.00 93.81 84 GLU A N 1
ATOM 689 C CA . GLU A 1 84 ? -9.851 5.929 19.106 1.00 93.81 84 GLU A CA 1
ATOM 690 C C . GLU A 1 84 ? -9.885 4.394 19.197 1.00 93.81 84 GLU A C 1
ATOM 692 O O . GLU A 1 84 ? -9.251 3.766 20.055 1.00 93.81 84 GLU A O 1
ATOM 697 N N . ASN A 1 85 ? -10.619 3.767 18.274 1.00 91.88 85 ASN A N 1
ATOM 698 C CA . ASN A 1 85 ? -10.717 2.310 18.210 1.00 91.88 85 ASN A CA 1
ATOM 699 C C . ASN A 1 85 ? -9.337 1.679 17.997 1.00 91.88 85 ASN A C 1
ATOM 701 O O . ASN A 1 85 ? -8.501 2.209 17.268 1.00 91.88 85 ASN A O 1
ATOM 705 N N . ARG A 1 86 ? -9.096 0.506 18.589 1.00 93.00 86 ARG A N 1
ATOM 706 C CA . ARG A 1 86 ? -7.844 -0.240 18.391 1.00 93.00 86 ARG A CA 1
ATOM 707 C C . ARG A 1 86 ? -7.805 -0.884 17.007 1.00 93.00 86 ARG A C 1
ATOM 709 O O . ARG A 1 86 ? -8.808 -1.426 16.547 1.00 93.00 86 ARG A O 1
ATOM 716 N N . ALA A 1 87 ? -6.629 -0.890 16.387 1.00 92.31 87 ALA A N 1
ATOM 717 C CA . ALA A 1 87 ? -6.403 -1.632 15.158 1.00 92.31 87 ALA A CA 1
ATOM 718 C C . ALA A 1 87 ? -6.234 -3.116 15.480 1.00 92.31 87 ALA A C 1
ATOM 720 O O . ALA A 1 87 ? -5.437 -3.485 16.343 1.00 92.31 87 ALA A O 1
ATOM 721 N N . VAL A 1 88 ? -6.958 -3.966 14.758 1.00 93.56 88 VAL A N 1
ATOM 722 C CA . VAL A 1 88 ? -6.799 -5.420 14.804 1.00 93.56 88 VAL A CA 1
ATOM 723 C C . VAL A 1 88 ? -6.433 -5.879 13.401 1.00 93.56 88 VAL A C 1
ATOM 725 O O . VAL A 1 88 ? -7.174 -5.609 12.459 1.00 93.56 88 VAL A O 1
ATOM 728 N N . ILE A 1 89 ? -5.268 -6.517 13.265 1.00 93.62 89 ILE A N 1
ATOM 729 C CA . ILE A 1 89 ? -4.746 -6.999 11.983 1.00 93.62 89 ILE A CA 1
ATOM 730 C C . ILE A 1 89 ? -4.366 -8.474 12.126 1.00 93.62 89 ILE A C 1
ATOM 732 O O . ILE A 1 89 ? -3.429 -8.815 12.853 1.00 93.62 89 ILE A O 1
ATOM 736 N N . HIS A 1 90 ? -5.048 -9.348 11.392 1.00 95.12 90 HIS A N 1
ATOM 737 C CA . HIS A 1 90 ? -4.837 -10.794 11.378 1.00 95.12 90 HIS A CA 1
ATOM 738 C C . HIS A 1 90 ? -3.715 -11.157 10.402 1.00 95.12 90 HIS A C 1
ATOM 740 O O . HIS A 1 90 ? -3.914 -11.712 9.320 1.00 95.12 90 HIS A O 1
ATOM 746 N N . TYR A 1 91 ? -2.487 -10.790 10.774 1.00 91.12 91 TYR A N 1
ATOM 747 C CA . TYR A 1 91 ? -1.321 -10.952 9.904 1.00 91.12 91 TYR A CA 1
ATOM 748 C C . TYR A 1 91 ? -0.840 -12.405 9.743 1.00 91.12 91 TYR A C 1
ATOM 750 O O . TYR A 1 91 ? -0.019 -12.690 8.862 1.00 91.12 91 TYR A O 1
ATOM 758 N N . ARG A 1 92 ? -1.335 -13.308 10.594 1.00 91.06 92 ARG A N 1
ATOM 759 C CA . ARG A 1 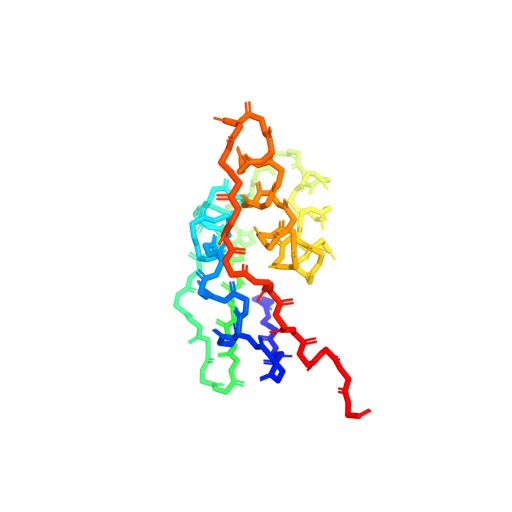92 ? -1.102 -14.756 10.608 1.00 91.06 92 ARG A CA 1
ATOM 760 C C . ARG A 1 92 ? -2.400 -15.465 10.995 1.00 91.06 92 ARG A C 1
ATOM 762 O O . ARG A 1 92 ? -3.264 -14.833 11.602 1.00 91.06 92 ARG A O 1
ATOM 769 N N . ASP A 1 93 ? -2.497 -16.734 10.602 1.00 83.44 93 ASP A N 1
ATOM 770 C CA . ASP A 1 93 ? -3.529 -17.654 11.091 1.00 83.44 93 ASP A CA 1
ATOM 771 C C . ASP A 1 93 ? -3.268 -18.003 12.570 1.00 83.44 93 ASP A C 1
ATOM 773 O O . ASP A 1 93 ? -2.069 -18.084 12.946 1.00 83.44 93 ASP A O 1
#

pLDDT: mean 94.18, std 2.27, range [83.44, 97.5]

Sequence (93 aa):
MVSISLKFYKELQIFGADELLKRVYGSFLVNPKSRYNVSLLYNLENLPESKDSIVYQAGMLKRNYFASAFEKYFQFQEEGKEGENRAVIHYRD

InterPro domains:
  IPR007188 Actin-related protein 2/3 complex subunit 2 [PF04045] (2-93)
  IPR007188 Actin-related protein 2/3 complex subunit 2 [PTHR12058] (1-93)
  IPR034666 Arp2/3 complex subunit 2/4 [G3DSA:3.30.1460.20] (1-76)
  IPR034666 Arp2/3 complex subunit 2/4 [SSF69645] (1-64)